Protein AF-A0A4R6Z9H7-F1 (afdb_monomer_lite)

Organism: NCBI:txid520092

Structure (mmCIF, N/CA/C/O backbone):
data_AF-A0A4R6Z9H7-F1
#
_entry.id   AF-A0A4R6Z9H7-F1
#
loop_
_atom_site.group_PDB
_atom_site.id
_atom_site.type_symbol
_atom_site.label_atom_id
_atom_site.label_alt_id
_atom_site.label_comp_id
_atom_site.label_asym_id
_atom_site.label_entity_id
_atom_site.label_seq_id
_atom_site.pdbx_PDB_ins_code
_atom_site.Cartn_x
_atom_site.Cartn_y
_atom_site.Cartn_z
_atom_site.occupancy
_atom_site.B_iso_or_equiv
_atom_site.auth_seq_id
_atom_site.auth_comp_id
_atom_site.auth_asym_id
_atom_site.auth_atom_id
_atom_site.pdbx_PDB_model_num
ATOM 1 N N . MET A 1 1 ? -46.974 5.587 47.061 1.00 72.31 1 MET A N 1
ATOM 2 C CA . MET A 1 1 ? -45.895 4.651 47.453 1.00 72.31 1 MET A CA 1
ATOM 3 C C . MET A 1 1 ? -45.675 3.570 46.393 1.00 72.31 1 MET A C 1
ATOM 5 O O . MET A 1 1 ? -44.603 3.562 45.812 1.00 72.31 1 MET A O 1
ATOM 9 N N . LEU A 1 2 ? -46.676 2.752 46.031 1.00 85.75 2 LEU A N 1
ATOM 10 C CA . LEU A 1 2 ? -46.516 1.676 45.028 1.00 85.75 2 LEU A CA 1
ATOM 11 C C . LEU A 1 2 ? -46.106 2.167 43.619 1.00 85.75 2 LEU A C 1
ATOM 13 O O . LEU A 1 2 ? -45.193 1.617 43.014 1.00 85.75 2 LEU A O 1
ATOM 17 N N . ILE A 1 3 ? -46.718 3.251 43.128 1.00 92.56 3 ILE A N 1
ATOM 18 C CA . ILE A 1 3 ? -46.405 3.832 41.806 1.00 92.56 3 ILE A CA 1
ATOM 19 C C . ILE A 1 3 ? -44.948 4.314 41.736 1.00 92.56 3 ILE A C 1
ATOM 21 O O . ILE A 1 3 ? -44.274 4.096 40.736 1.00 92.56 3 ILE A O 1
ATOM 25 N N . ALA A 1 4 ? -44.432 4.904 42.818 1.00 93.06 4 ALA A N 1
ATOM 26 C CA . ALA A 1 4 ? -43.045 5.361 42.881 1.00 93.06 4 ALA A CA 1
ATOM 27 C C . ALA A 1 4 ? -42.051 4.191 42.775 1.00 93.06 4 ALA A C 1
ATOM 29 O O . ALA A 1 4 ? -41.041 4.308 42.089 1.00 93.06 4 ALA A O 1
ATOM 30 N N . VAL A 1 5 ? -42.367 3.045 43.390 1.00 93.44 5 VAL A N 1
ATOM 31 C CA . VAL A 1 5 ? -41.534 1.833 43.309 1.00 93.44 5 VAL A CA 1
ATOM 32 C C . VAL A 1 5 ? -41.560 1.229 41.901 1.00 93.44 5 VAL A C 1
ATOM 34 O O . VAL A 1 5 ? -40.520 0.812 41.399 1.00 93.44 5 VAL A O 1
ATOM 37 N N . ILE A 1 6 ? -42.715 1.231 41.227 1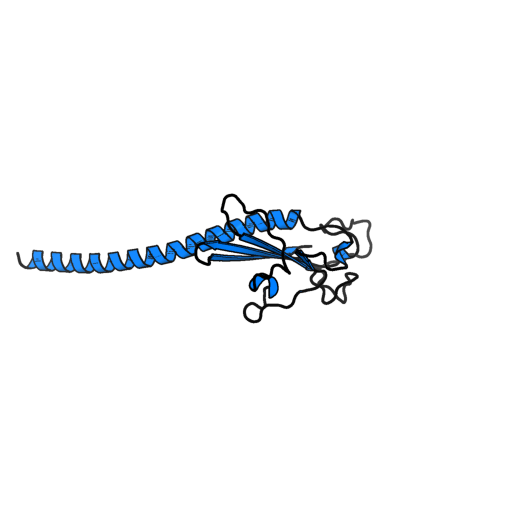.00 94.94 6 ILE A N 1
ATOM 38 C CA . ILE A 1 6 ? -42.830 0.740 39.843 1.00 94.94 6 ILE A CA 1
ATOM 39 C C . ILE A 1 6 ? -42.019 1.619 38.886 1.00 94.94 6 ILE A C 1
ATOM 41 O O . ILE A 1 6 ? -41.274 1.099 38.058 1.00 94.94 6 ILE A O 1
ATOM 45 N N . VAL A 1 7 ? -42.118 2.945 39.022 1.00 95.81 7 VAL A N 1
ATOM 46 C CA . VAL A 1 7 ? -41.354 3.888 38.192 1.00 95.81 7 VAL A CA 1
ATOM 47 C C . VAL A 1 7 ? -39.851 3.735 38.433 1.00 95.81 7 VAL A C 1
ATOM 49 O O . VAL A 1 7 ? -39.091 3.709 37.469 1.00 95.81 7 VAL A O 1
ATOM 52 N N . LEU A 1 8 ? -39.420 3.557 39.687 1.00 94.88 8 LEU A N 1
ATOM 53 C CA . LEU A 1 8 ? -38.017 3.293 40.020 1.00 94.88 8 LEU A CA 1
ATOM 54 C C . LEU A 1 8 ? -37.507 1.998 39.365 1.00 94.88 8 LEU A C 1
ATOM 56 O O . LEU A 1 8 ? -36.427 1.979 38.786 1.00 94.88 8 LEU A O 1
ATOM 60 N N . MET A 1 9 ? -38.287 0.916 39.413 1.00 95.56 9 MET A N 1
ATOM 61 C CA . MET A 1 9 ? -37.914 -0.345 38.761 1.00 95.56 9 MET A CA 1
ATOM 62 C C . MET A 1 9 ? -37.833 -0.195 37.237 1.00 95.56 9 MET A C 1
ATOM 64 O O . MET A 1 9 ? -36.892 -0.689 36.617 1.00 95.56 9 MET A O 1
ATOM 68 N N . ALA A 1 10 ? -38.779 0.528 36.631 1.00 95.44 10 ALA A N 1
ATOM 69 C CA . ALA A 1 10 ? -38.786 0.779 35.193 1.00 95.44 10 ALA A CA 1
ATOM 70 C C . ALA A 1 10 ? -37.559 1.589 34.736 1.00 95.44 10 ALA A C 1
ATOM 72 O O . ALA A 1 10 ? -36.939 1.248 33.727 1.00 95.44 10 ALA A O 1
ATOM 73 N N . THR A 1 11 ? -37.159 2.625 35.482 1.00 95.12 11 THR A N 1
ATOM 74 C CA . THR A 1 11 ? -35.970 3.421 35.139 1.00 95.12 11 THR A CA 1
ATOM 75 C C . THR A 1 11 ? -34.673 2.644 35.349 1.00 95.12 11 THR A C 1
ATOM 77 O O . THR A 1 11 ? -33.773 2.757 34.522 1.00 95.12 11 THR A O 1
ATOM 80 N N . LEU A 1 12 ? -34.577 1.789 36.372 1.00 95.56 12 LEU A N 1
ATOM 81 C CA . LEU A 1 12 ? -33.413 0.915 36.575 1.00 95.56 12 LEU A CA 1
ATOM 82 C C . LEU A 1 12 ? -33.236 -0.095 35.429 1.00 95.56 12 LEU A C 1
ATOM 84 O O . LEU A 1 12 ? -32.114 -0.312 34.967 1.00 95.56 12 LEU A O 1
ATOM 88 N N . LEU A 1 13 ? -34.334 -0.662 34.919 1.00 93.88 13 LEU A N 1
ATOM 89 C CA . LEU A 1 13 ? -34.309 -1.548 33.748 1.00 93.88 13 LEU A CA 1
ATOM 90 C C . LEU A 1 13 ? -33.871 -0.802 32.479 1.00 93.88 13 LEU A C 1
ATOM 92 O O . LEU A 1 13 ? -33.059 -1.317 31.706 1.00 93.88 13 LEU A O 1
ATOM 96 N N . ALA A 1 14 ? -34.355 0.429 32.291 1.00 94.31 14 ALA A N 1
ATOM 97 C CA . ALA A 1 14 ? -33.936 1.281 31.182 1.00 94.31 14 ALA A CA 1
ATOM 98 C C . ALA A 1 14 ? -32.435 1.615 31.262 1.00 94.31 14 ALA A C 1
ATOM 100 O O . ALA A 1 14 ? -31.714 1.448 30.277 1.00 94.31 14 ALA A O 1
ATOM 101 N N . VAL A 1 15 ? -31.933 1.997 32.439 1.00 94.56 15 VAL A N 1
ATOM 102 C CA . VAL A 1 15 ? -30.510 2.309 32.654 1.00 94.56 15 VAL A CA 1
ATOM 103 C C . VAL A 1 15 ? -29.620 1.088 32.401 1.00 94.56 15 VAL A C 1
ATOM 105 O O . VAL A 1 15 ? -28.594 1.213 31.734 1.00 94.56 15 VAL A O 1
ATOM 108 N N . ALA A 1 16 ? -30.028 -0.106 32.841 1.00 92.12 16 ALA A N 1
ATOM 109 C CA . ALA A 1 16 ? -29.280 -1.340 32.591 1.00 92.12 16 ALA A CA 1
ATOM 110 C C . ALA A 1 16 ? -29.162 -1.671 31.091 1.00 92.12 16 ALA A C 1
ATOM 112 O O . ALA A 1 16 ? -28.110 -2.123 30.631 1.00 92.12 16 ALA A O 1
ATOM 113 N N . SER A 1 17 ? -30.220 -1.418 30.311 1.00 91.75 17 SER A N 1
ATOM 114 C CA . SER A 1 17 ? -30.168 -1.573 28.851 1.00 91.75 17 SER A CA 1
ATOM 115 C C . SER A 1 17 ? -29.188 -0.586 28.204 1.00 91.75 17 SER A C 1
ATOM 117 O O . SER A 1 17 ? -28.430 -0.954 27.304 1.00 91.75 17 SER A O 1
ATOM 119 N N . LEU A 1 18 ? -29.141 0.645 28.721 1.00 93.31 18 LEU A N 1
ATOM 120 C CA . LEU A 1 18 ? -28.290 1.708 28.203 1.00 93.31 18 LEU A CA 1
ATOM 121 C C . LEU A 1 18 ? -26.806 1.442 28.491 1.00 93.31 18 LEU A C 1
ATOM 123 O O . LEU A 1 18 ? -25.977 1.637 27.609 1.00 93.31 18 LEU A O 1
ATOM 127 N N . MET A 1 19 ? -26.468 0.919 29.674 1.00 93.50 19 MET A N 1
ATOM 128 C CA . MET A 1 19 ? -25.092 0.531 30.023 1.00 93.50 19 MET A CA 1
ATOM 129 C C . MET A 1 19 ? -24.534 -0.514 29.051 1.00 93.50 19 MET A C 1
ATOM 131 O O . MET A 1 19 ? -23.469 -0.308 28.476 1.00 93.50 19 MET A O 1
ATOM 135 N N . ARG A 1 20 ? -25.305 -1.570 28.747 1.00 87.00 20 ARG A N 1
ATOM 136 C CA . ARG A 1 20 ? -24.903 -2.571 27.739 1.00 87.00 20 ARG A CA 1
ATOM 137 C C . ARG A 1 20 ? -24.743 -1.962 26.340 1.00 87.00 20 ARG A C 1
ATOM 139 O O . ARG A 1 20 ? -23.870 -2.381 25.578 1.00 87.00 20 ARG A O 1
ATOM 146 N N . SER A 1 21 ? -25.564 -0.968 25.994 1.00 91.56 21 SER A N 1
ATOM 147 C CA . SER A 1 21 ? -25.422 -0.226 24.735 1.00 91.56 21 SER A CA 1
ATOM 148 C C . SER A 1 21 ? -24.133 0.603 24.688 1.00 91.56 21 SER A C 1
ATOM 150 O O . SER A 1 21 ? -23.501 0.683 23.639 1.00 91.56 21 SER A O 1
ATOM 152 N N . VAL A 1 22 ? -23.724 1.218 25.800 1.00 91.50 22 VAL A N 1
ATOM 153 C CA . VAL A 1 22 ? -22.475 1.992 25.876 1.00 91.50 22 VAL A CA 1
ATOM 154 C C . VAL A 1 22 ? -21.258 1.071 25.830 1.00 91.50 22 VAL A C 1
ATOM 156 O O . VAL A 1 22 ? -20.316 1.356 25.091 1.00 91.50 22 VAL A O 1
ATOM 159 N N . ASP A 1 23 ? -21.296 -0.061 26.536 1.00 86.19 23 ASP A N 1
ATOM 160 C CA . ASP A 1 23 ? -20.198 -1.032 26.548 1.00 86.19 23 ASP A CA 1
ATOM 161 C C . ASP A 1 23 ? -19.923 -1.573 25.139 1.00 86.19 23 ASP A C 1
ATOM 163 O O . ASP A 1 23 ? -18.783 -1.560 24.668 1.00 86.19 23 ASP A O 1
ATOM 167 N N . THR A 1 24 ? -20.975 -1.966 24.413 1.00 83.19 24 THR A N 1
ATOM 168 C CA . THR A 1 24 ? -20.857 -2.425 23.019 1.00 83.19 24 THR A CA 1
ATOM 169 C C . THR A 1 24 ? -20.355 -1.322 22.086 1.00 83.19 24 THR A C 1
ATOM 171 O O . THR A 1 24 ? -19.458 -1.573 21.278 1.00 83.19 24 THR A O 1
ATOM 174 N N . ASN A 1 25 ? -20.849 -0.089 22.238 1.00 82.88 25 ASN A N 1
ATOM 175 C CA . ASN A 1 25 ? -20.374 1.055 21.462 1.00 82.88 25 ASN A CA 1
ATOM 176 C C . ASN A 1 25 ? -18.880 1.342 21.716 1.00 82.88 25 ASN A C 1
ATOM 178 O O . ASN A 1 25 ? -18.122 1.572 20.774 1.00 82.88 25 ASN A O 1
ATOM 182 N N . SER A 1 26 ? -18.422 1.244 22.968 1.00 83.56 26 SER A N 1
ATOM 183 C CA . SER A 1 26 ? -17.028 1.519 23.343 1.00 83.56 26 SER A CA 1
ATOM 184 C C . SER A 1 26 ? -16.031 0.533 22.714 1.00 83.56 26 SER A C 1
ATOM 186 O O . SER A 1 26 ? -14.975 0.938 22.218 1.00 83.56 26 SER A O 1
ATOM 188 N N . LEU A 1 27 ? -16.383 -0.757 22.649 1.00 83.75 27 LEU A N 1
ATOM 189 C CA . LEU A 1 27 ? -15.545 -1.792 22.038 1.00 83.75 27 LEU A CA 1
ATOM 190 C C . LEU A 1 27 ? -15.433 -1.618 20.522 1.00 83.75 27 LEU A C 1
ATOM 192 O O . LEU A 1 27 ? -14.340 -1.735 19.959 1.00 83.75 27 LEU A O 1
ATOM 196 N N . ILE A 1 28 ? -16.550 -1.302 19.863 1.00 82.38 28 ILE A N 1
ATOM 197 C CA . ILE A 1 28 ? -16.586 -1.082 18.414 1.00 82.38 28 ILE A CA 1
ATOM 198 C C . ILE A 1 28 ? -15.732 0.139 18.056 1.00 82.38 28 ILE A C 1
ATOM 200 O O . ILE A 1 28 ? -14.848 0.034 17.198 1.00 82.38 28 ILE A O 1
ATOM 204 N N . MET A 1 29 ? -15.920 1.258 18.764 1.00 78.88 29 MET A N 1
ATOM 205 C CA . MET A 1 29 ? -15.161 2.492 18.538 1.00 78.88 29 MET A CA 1
ATOM 206 C C . MET A 1 29 ? -13.651 2.290 18.707 1.00 78.88 29 MET A C 1
ATOM 208 O O . MET A 1 29 ? -12.876 2.814 17.906 1.00 78.88 29 MET A O 1
ATOM 212 N N . GLY A 1 30 ? -13.218 1.468 19.669 1.00 83.56 30 GLY A N 1
ATOM 213 C CA . GLY A 1 30 ? -11.800 1.148 19.850 1.00 83.56 30 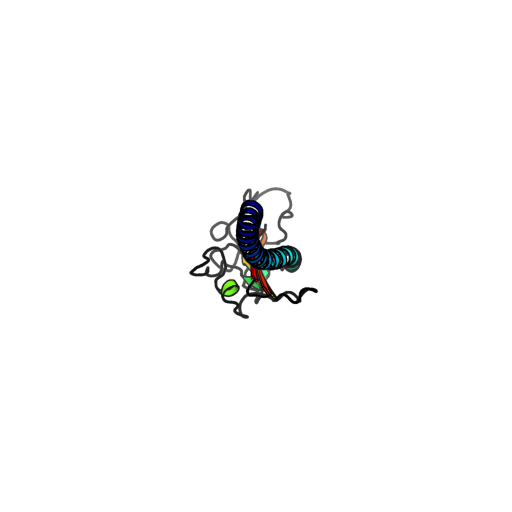GLY A CA 1
ATOM 214 C C . GLY A 1 30 ? -11.165 0.512 18.607 1.00 83.56 30 GLY A C 1
ATOM 215 O O . GLY A 1 30 ? -10.097 0.934 18.169 1.00 83.56 30 GLY A O 1
ATOM 216 N N . THR A 1 31 ? -11.826 -0.474 17.991 1.00 84.19 31 THR A N 1
ATOM 217 C CA . THR A 1 31 ? -11.288 -1.141 16.787 1.00 84.19 31 THR A CA 1
ATOM 218 C C . THR A 1 31 ? -11.253 -0.229 15.562 1.00 84.19 31 THR A C 1
ATOM 220 O O . THR A 1 31 ? -10.317 -0.308 14.765 1.00 84.19 31 THR A O 1
ATOM 223 N N . ILE A 1 32 ? -12.242 0.659 15.423 1.00 89.69 32 ILE A N 1
ATOM 224 C CA . ILE A 1 32 ? -12.293 1.645 14.340 1.00 89.69 32 ILE A CA 1
ATOM 225 C C . ILE A 1 32 ? -11.165 2.663 14.508 1.00 89.69 32 ILE A C 1
ATOM 227 O O . ILE A 1 32 ? -10.472 2.943 13.535 1.00 89.69 32 ILE A O 1
ATOM 231 N N . GLY A 1 33 ? -10.919 3.143 15.731 1.00 88.62 33 GLY A N 1
ATOM 232 C CA . GLY A 1 33 ? -9.833 4.081 16.019 1.00 88.62 33 GLY A CA 1
ATOM 233 C C . GLY A 1 33 ? -8.458 3.526 15.643 1.00 88.62 33 GLY A C 1
ATOM 234 O O . GLY A 1 33 ? -7.679 4.209 14.981 1.00 88.62 33 GLY A O 1
ATOM 235 N N . PHE A 1 34 ? -8.179 2.255 15.961 1.00 89.25 34 PHE A N 1
ATOM 236 C CA . PHE A 1 34 ? -6.926 1.622 15.531 1.00 89.25 34 PHE A CA 1
ATOM 237 C C . PHE A 1 34 ? -6.829 1.500 14.008 1.00 89.25 34 PHE A C 1
ATOM 239 O O . PHE A 1 34 ? -5.772 1.788 13.452 1.00 89.25 34 PHE A O 1
ATOM 246 N N . LYS A 1 35 ? -7.924 1.133 13.324 1.00 90.69 35 LYS A N 1
ATOM 247 C CA . LYS A 1 35 ? -7.973 1.065 11.853 1.00 90.69 35 LYS A CA 1
ATOM 248 C C . LYS A 1 35 ? -7.761 2.430 11.197 1.00 90.69 35 LYS A C 1
ATOM 250 O O . LYS A 1 35 ? -7.015 2.526 10.232 1.00 90.69 35 LYS A O 1
ATOM 255 N N . GLN A 1 36 ? -8.379 3.483 11.723 1.00 92.19 36 GLN A N 1
ATOM 256 C CA . GLN A 1 36 ? -8.190 4.847 11.231 1.00 92.19 36 GLN A CA 1
ATOM 257 C C . GLN A 1 36 ? -6.750 5.323 11.438 1.00 92.19 36 GLN A C 1
ATOM 259 O O . GLN A 1 36 ? -6.162 5.882 10.516 1.00 92.19 36 GLN A O 1
ATOM 264 N N . GLY A 1 37 ? -6.149 5.020 12.593 1.00 90.75 37 GLY A N 1
ATOM 265 C CA . GLY A 1 37 ? -4.748 5.339 12.862 1.00 90.75 37 GLY A CA 1
ATOM 266 C C . GLY A 1 37 ? -3.783 4.668 11.880 1.00 90.75 37 GLY A C 1
ATOM 267 O O . GLY A 1 37 ? -2.908 5.333 11.329 1.00 90.75 37 GLY A O 1
ATOM 268 N N . VAL A 1 38 ? -3.961 3.371 11.593 1.00 92.81 38 VAL A N 1
ATOM 269 C CA . VAL A 1 38 ? -3.109 2.687 10.601 1.00 92.81 38 VAL A CA 1
ATOM 270 C C . VAL A 1 38 ? -3.367 3.156 9.169 1.00 92.81 38 VAL A C 1
ATOM 272 O O . VAL A 1 38 ? -2.432 3.171 8.376 1.00 92.81 38 VAL A O 1
ATOM 275 N N . LEU A 1 39 ? -4.592 3.576 8.829 1.00 92.88 39 LEU A N 1
ATOM 276 C CA . LEU A 1 39 ? -4.902 4.160 7.518 1.00 92.88 39 LEU A CA 1
ATOM 277 C C . LEU A 1 39 ? -4.216 5.515 7.324 1.00 92.88 39 LEU A C 1
ATOM 279 O O . LEU A 1 39 ? -3.586 5.731 6.293 1.00 92.88 39 LEU A O 1
ATOM 283 N N . GLN A 1 40 ? -4.272 6.395 8.324 1.00 92.38 40 GLN A N 1
ATOM 284 C CA . GLN A 1 40 ? -3.589 7.689 8.279 1.00 92.38 40 GLN A CA 1
ATOM 285 C C . GLN A 1 40 ? -2.070 7.514 8.131 1.00 92.38 40 GLN A C 1
ATOM 287 O O . GLN A 1 40 ? -1.429 8.190 7.324 1.00 92.38 40 GLN A O 1
ATOM 292 N N . GLU A 1 41 ? -1.487 6.565 8.867 1.00 91.69 41 GLU A N 1
ATOM 293 C CA . GLU A 1 41 ? -0.073 6.225 8.702 1.00 91.69 41 GLU A CA 1
ATOM 294 C C . GLU A 1 41 ? 0.219 5.616 7.325 1.00 91.69 41 GLU A C 1
ATOM 296 O O . GLU A 1 41 ? 1.276 5.889 6.762 1.00 91.69 41 GLU A O 1
ATOM 301 N N . ALA A 1 42 ? -0.706 4.847 6.741 1.00 91.56 42 ALA A N 1
ATOM 302 C CA . ALA A 1 42 ? -0.547 4.294 5.397 1.00 91.56 42 ALA A CA 1
ATOM 303 C C . ALA A 1 42 ? -0.527 5.385 4.315 1.00 91.56 42 ALA A C 1
ATOM 305 O O . ALA A 1 42 ? 0.296 5.318 3.402 1.00 91.56 42 ALA A O 1
ATOM 306 N N . GLU A 1 43 ? -1.365 6.418 4.430 1.00 91.00 43 GLU A N 1
ATOM 307 C CA . GLU A 1 43 ? -1.340 7.570 3.517 1.00 91.00 43 GLU A CA 1
ATOM 308 C C . GLU A 1 43 ? -0.047 8.382 3.651 1.00 91.00 43 GLU A C 1
ATOM 310 O O . GLU A 1 43 ? 0.571 8.763 2.653 1.00 91.00 43 GLU A O 1
ATOM 315 N N . ARG A 1 44 ? 0.429 8.589 4.883 1.00 90.56 44 ARG A N 1
ATOM 316 C CA . ARG A 1 44 ? 1.726 9.232 5.127 1.00 90.56 44 ARG A CA 1
ATOM 317 C C . ARG A 1 44 ? 2.877 8.407 4.545 1.00 90.56 44 ARG A C 1
ATOM 319 O O . ARG A 1 44 ? 3.747 8.948 3.860 1.00 90.56 44 ARG A O 1
ATOM 326 N N . ALA A 1 45 ? 2.869 7.101 4.790 1.00 89.62 45 ALA A N 1
ATOM 327 C CA . ALA A 1 45 ? 3.850 6.162 4.263 1.00 89.62 45 ALA A CA 1
ATOM 328 C C . ALA A 1 45 ? 3.844 6.115 2.734 1.00 89.62 45 ALA A C 1
ATOM 330 O O . ALA A 1 45 ? 4.910 6.021 2.132 1.00 89.62 45 ALA A O 1
ATOM 331 N N . TYR A 1 46 ? 2.678 6.237 2.099 1.00 89.56 46 TYR A N 1
ATOM 332 C CA . TYR A 1 46 ? 2.559 6.305 0.647 1.00 89.56 46 TYR A CA 1
ATOM 333 C C . TYR A 1 46 ? 3.354 7.473 0.056 1.00 89.56 46 TYR A C 1
ATOM 335 O O . TYR A 1 46 ? 4.092 7.280 -0.909 1.00 89.56 46 TYR A O 1
ATOM 343 N N . VAL A 1 47 ? 3.269 8.669 0.646 1.00 88.44 47 VAL A N 1
ATOM 344 C CA . VAL A 1 47 ? 4.020 9.840 0.160 1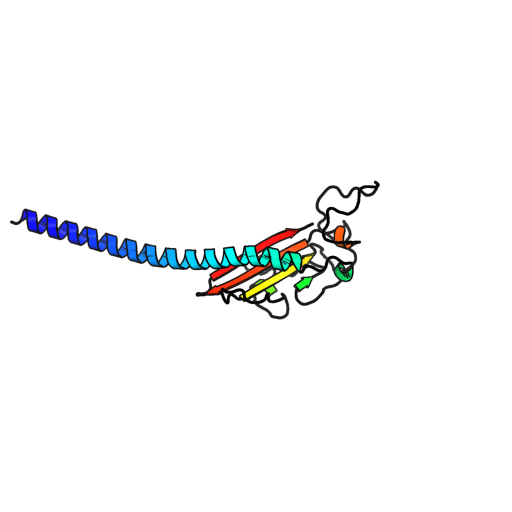.00 88.44 47 VAL A CA 1
ATOM 345 C C . VAL A 1 47 ? 5.530 9.608 0.261 1.00 88.44 47 VAL A C 1
ATOM 347 O O . VAL A 1 47 ? 6.267 9.915 -0.679 1.00 88.44 47 VAL A O 1
ATOM 350 N N . VAL A 1 48 ? 5.989 9.012 1.365 1.00 87.69 48 VAL A N 1
ATOM 351 C CA . VAL A 1 48 ? 7.409 8.690 1.582 1.00 87.69 48 VAL A CA 1
ATOM 352 C C . VAL A 1 48 ? 7.882 7.594 0.621 1.00 87.69 48 VAL A C 1
ATOM 354 O O . VAL A 1 48 ? 8.899 7.762 -0.051 1.00 87.69 48 VAL A O 1
ATOM 357 N N . ALA A 1 49 ? 7.123 6.504 0.494 1.00 85.88 49 ALA A N 1
ATOM 358 C CA . ALA A 1 49 ? 7.424 5.404 -0.417 1.00 85.88 49 ALA A CA 1
ATOM 359 C C . ALA A 1 49 ? 7.461 5.879 -1.876 1.00 85.88 49 ALA A C 1
ATOM 361 O O . ALA A 1 49 ? 8.364 5.507 -2.619 1.00 85.88 49 ALA A O 1
ATOM 362 N N . ARG A 1 50 ? 6.540 6.769 -2.271 1.00 85.62 50 ARG A N 1
ATOM 363 C CA . ARG A 1 50 ? 6.509 7.378 -3.607 1.00 85.62 50 ARG A CA 1
ATOM 364 C C . ARG A 1 50 ? 7.752 8.220 -3.902 1.00 85.62 50 ARG A C 1
ATOM 366 O O . ARG A 1 50 ? 8.213 8.235 -5.041 1.00 85.62 50 ARG A O 1
ATOM 373 N N . ALA A 1 51 ? 8.291 8.925 -2.910 1.00 82.38 51 ALA A N 1
ATOM 374 C CA . ALA A 1 51 ? 9.521 9.697 -3.078 1.00 82.38 51 ALA A CA 1
ATOM 375 C C . ALA A 1 51 ? 10.758 8.798 -3.260 1.00 82.38 51 ALA A C 1
ATOM 377 O O . ALA A 1 51 ? 11.675 9.177 -3.983 1.00 82.38 51 ALA A O 1
ATOM 378 N N . GLY A 1 52 ? 10.759 7.609 -2.649 1.00 77.06 52 GLY A N 1
ATOM 379 C CA . GLY A 1 52 ? 11.858 6.640 -2.713 1.00 77.06 52 GLY A CA 1
ATOM 380 C C . GLY A 1 52 ? 11.890 5.751 -3.962 1.00 77.06 52 GLY A C 1
ATOM 381 O O . GLY A 1 52 ? 12.800 4.934 -4.086 1.00 77.06 52 GLY A O 1
ATOM 382 N N . ILE A 1 53 ? 10.926 5.873 -4.883 1.00 76.75 53 ILE A N 1
ATOM 383 C CA . ILE A 1 53 ? 10.876 5.024 -6.081 1.00 76.75 53 ILE A CA 1
ATOM 384 C C . ILE A 1 53 ? 12.040 5.377 -7.026 1.00 76.75 53 ILE A C 1
ATOM 386 O O . ILE A 1 53 ? 12.157 6.539 -7.430 1.00 76.75 53 ILE A O 1
ATOM 390 N N . PRO A 1 54 ? 12.875 4.402 -7.438 1.00 67.62 54 PRO A N 1
ATOM 391 C CA . PRO A 1 54 ? 13.937 4.638 -8.409 1.00 67.62 54 PRO A CA 1
ATOM 392 C C . PRO A 1 54 ? 13.339 5.032 -9.767 1.00 67.62 54 PRO A C 1
ATOM 394 O O . PRO A 1 54 ? 12.583 4.285 -10.383 1.00 67.62 54 PRO A O 1
ATOM 397 N N . ARG A 1 55 ? 13.684 6.237 -10.229 1.00 71.25 55 ARG A N 1
ATOM 398 C CA . ARG A 1 55 ? 13.112 6.890 -11.424 1.00 71.25 55 ARG A CA 1
ATOM 399 C C . ARG A 1 55 ? 13.811 6.531 -12.742 1.00 71.25 55 ARG A C 1
ATOM 401 O O . ARG A 1 55 ? 13.440 7.032 -13.805 1.00 71.25 55 ARG A O 1
ATOM 408 N N . THR A 1 56 ? 14.858 5.712 -12.678 1.00 59.94 56 THR A N 1
ATOM 409 C CA . THR A 1 56 ? 15.783 5.442 -13.787 1.00 59.94 56 THR A CA 1
ATOM 410 C C . THR A 1 56 ? 15.639 4.028 -14.366 1.00 59.94 56 THR A C 1
ATOM 412 O O . THR A 1 56 ? 14.961 3.160 -13.818 1.00 59.94 56 THR A O 1
ATOM 415 N N . VAL A 1 57 ? 16.309 3.808 -15.506 1.00 51.22 57 VAL A N 1
ATOM 416 C CA . VAL A 1 57 ? 16.277 2.642 -16.424 1.00 51.22 57 VAL A CA 1
ATOM 417 C C . VAL A 1 57 ? 16.588 1.274 -15.774 1.00 51.22 57 VAL A C 1
ATOM 419 O O . VAL A 1 57 ? 16.406 0.239 -16.411 1.00 51.22 57 VAL A O 1
ATOM 422 N N . ALA A 1 58 ? 16.935 1.231 -14.482 1.00 51.72 58 ALA A N 1
ATOM 423 C CA . ALA A 1 58 ? 16.928 0.009 -13.666 1.00 51.72 58 ALA A CA 1
ATOM 424 C C . ALA A 1 58 ? 15.536 -0.663 -13.597 1.00 51.72 58 ALA A C 1
ATOM 426 O O . ALA A 1 58 ? 15.422 -1.824 -13.223 1.00 51.72 58 ALA A O 1
ATOM 427 N N . ALA A 1 59 ? 14.488 0.038 -14.039 1.00 59.44 59 ALA A N 1
ATOM 428 C CA . ALA A 1 59 ? 13.111 -0.426 -14.111 1.00 59.44 59 ALA A CA 1
ATOM 429 C C . ALA A 1 59 ? 12.852 -1.668 -14.996 1.00 59.44 59 ALA A C 1
ATOM 431 O O . ALA A 1 59 ? 11.719 -2.151 -15.007 1.00 59.44 59 ALA A O 1
ATOM 432 N N . GLN A 1 60 ? 13.827 -2.164 -15.768 1.00 69.69 60 GLN A N 1
ATOM 433 C CA . GLN A 1 60 ? 13.649 -3.353 -16.616 1.00 69.69 60 GLN A CA 1
ATOM 434 C C . GLN A 1 60 ? 13.781 -4.679 -15.864 1.00 69.69 60 GLN A C 1
ATOM 436 O O . GLN A 1 60 ? 13.241 -5.683 -16.319 1.00 69.69 60 GLN A O 1
ATOM 441 N N . VAL A 1 61 ? 14.459 -4.690 -14.722 1.00 77.69 61 VAL A N 1
ATOM 442 C CA . VAL A 1 61 ? 14.659 -5.885 -13.895 1.00 77.69 61 VAL A CA 1
ATOM 443 C C . VAL A 1 61 ? 14.156 -5.624 -12.485 1.00 77.69 61 VAL A C 1
ATOM 445 O O . VAL A 1 61 ? 13.986 -4.474 -12.081 1.00 77.69 61 VAL A O 1
ATOM 448 N N . ASP A 1 62 ? 13.883 -6.691 -11.745 1.00 81.69 62 ASP A N 1
ATOM 449 C CA . ASP A 1 62 ? 13.486 -6.567 -10.348 1.00 81.69 62 ASP A CA 1
ATOM 450 C C . ASP A 1 62 ? 14.640 -5.954 -9.543 1.00 81.69 62 ASP A C 1
ATOM 452 O O . ASP A 1 62 ? 15.798 -6.356 -9.668 1.00 81.69 62 ASP A O 1
ATOM 456 N N . ALA A 1 63 ? 14.317 -4.966 -8.715 1.00 78.44 63 ALA A N 1
ATOM 457 C CA . ALA A 1 63 ? 15.250 -4.315 -7.812 1.00 78.44 63 ALA A CA 1
ATOM 458 C C . ALA A 1 63 ? 14.754 -4.566 -6.387 1.00 78.44 63 ALA A C 1
ATOM 460 O O . ALA A 1 63 ? 13.918 -3.845 -5.832 1.00 78.44 63 ALA A O 1
ATOM 461 N N . ALA A 1 64 ? 15.250 -5.666 -5.825 1.00 69.00 64 ALA A N 1
ATOM 462 C CA . ALA A 1 64 ? 14.886 -6.108 -4.494 1.00 69.00 64 ALA A CA 1
ATOM 463 C C . ALA A 1 64 ? 15.272 -5.065 -3.419 1.00 69.00 64 ALA A C 1
ATOM 465 O O . ALA A 1 64 ? 16.275 -4.364 -3.574 1.00 69.00 64 ALA A O 1
ATOM 466 N N . PRO A 1 65 ? 14.509 -4.978 -2.312 1.00 69.12 65 PRO A N 1
ATOM 467 C CA . PRO A 1 65 ? 13.324 -5.786 -2.009 1.00 69.12 65 PRO A CA 1
ATOM 468 C C . PRO A 1 65 ? 11.985 -5.132 -2.398 1.00 69.12 65 PRO A C 1
ATOM 470 O O . PRO A 1 65 ? 10.953 -5.788 -2.293 1.00 69.12 65 PRO A O 1
ATOM 473 N N . ALA A 1 66 ? 11.958 -3.873 -2.849 1.00 80.25 66 ALA A N 1
ATOM 474 C CA . ALA A 1 66 ? 10.705 -3.127 -3.028 1.00 80.25 66 ALA A CA 1
ATOM 475 C C . ALA A 1 66 ? 10.207 -2.981 -4.469 1.00 80.25 66 ALA A C 1
ATOM 477 O O . ALA A 1 66 ? 9.037 -2.654 -4.632 1.00 80.25 66 ALA A O 1
ATOM 478 N N . TYR A 1 67 ? 11.036 -3.175 -5.497 1.00 85.81 67 TYR A N 1
ATOM 479 C CA . TYR A 1 67 ? 10.647 -2.911 -6.883 1.00 85.81 67 TYR A CA 1
ATOM 480 C C . TYR A 1 67 ? 10.628 -4.183 -7.735 1.00 85.81 67 TYR A C 1
ATOM 482 O O . TYR A 1 67 ? 11.618 -4.909 -7.801 1.00 85.81 67 TYR A O 1
ATOM 490 N N . PHE A 1 68 ? 9.524 -4.393 -8.451 1.00 87.06 68 PHE A N 1
ATOM 491 C CA . PHE A 1 68 ? 9.327 -5.500 -9.382 1.00 87.06 68 PHE A CA 1
ATOM 492 C C . PHE A 1 68 ? 8.969 -4.973 -10.769 1.00 87.06 68 PHE A C 1
ATOM 494 O O . PHE A 1 68 ? 8.066 -4.151 -10.933 1.00 87.06 68 PHE A O 1
ATOM 501 N N . ALA A 1 69 ? 9.657 -5.477 -11.789 1.00 86.50 69 ALA A N 1
ATOM 502 C CA . ALA A 1 69 ? 9.444 -5.130 -13.189 1.00 86.50 69 ALA A CA 1
ATOM 503 C C . ALA A 1 69 ? 8.221 -5.842 -13.806 1.00 86.50 69 ALA A C 1
ATOM 505 O O . ALA A 1 69 ? 7.863 -5.563 -14.955 1.00 86.50 69 ALA A O 1
ATOM 506 N N . SER A 1 70 ? 7.572 -6.734 -13.056 1.00 88.56 70 SER A N 1
ATOM 507 C CA . SER A 1 70 ? 6.349 -7.443 -13.439 1.00 88.56 70 SER A CA 1
ATOM 508 C C . SER A 1 70 ? 5.366 -7.539 -12.272 1.00 88.56 70 SER A C 1
ATOM 510 O O . SER A 1 70 ? 5.750 -7.404 -11.104 1.00 88.56 70 SER A O 1
ATOM 512 N N . VAL A 1 71 ? 4.094 -7.779 -12.595 1.00 88.81 71 VAL A N 1
ATOM 513 C CA . VAL A 1 71 ? 3.036 -7.985 -11.598 1.00 88.81 71 VAL A CA 1
ATOM 514 C C . VAL A 1 71 ? 3.323 -9.253 -10.797 1.00 88.81 71 VAL A C 1
ATOM 516 O O . VAL A 1 71 ? 3.501 -10.330 -11.363 1.00 88.81 71 VAL A O 1
ATOM 519 N N . GLN A 1 72 ? 3.351 -9.127 -9.472 1.00 88.25 72 GLN A N 1
ATOM 520 C CA . GLN A 1 72 ? 3.577 -10.252 -8.576 1.00 88.25 72 GLN A CA 1
ATOM 521 C C . GLN A 1 72 ? 2.307 -11.099 -8.428 1.00 88.25 72 GLN A C 1
ATOM 523 O O . GLN A 1 72 ? 1.191 -10.589 -8.582 1.00 88.25 72 GLN A O 1
ATOM 528 N N . PRO A 1 73 ? 2.442 -12.400 -8.109 1.00 89.00 73 PRO A N 1
ATOM 529 C CA . PRO A 1 73 ? 1.290 -13.258 -7.877 1.00 89.00 73 PRO A CA 1
ATOM 530 C C . PRO A 1 73 ? 0.400 -12.674 -6.775 1.00 89.00 73 PRO A C 1
ATOM 532 O O . PRO A 1 73 ? 0.864 -12.308 -5.691 1.00 89.00 73 PRO A O 1
ATOM 535 N N . ALA A 1 74 ? -0.893 -12.577 -7.074 1.00 89.81 74 ALA A N 1
ATOM 536 C CA . ALA A 1 74 ? -1.882 -12.060 -6.143 1.00 89.81 74 ALA A CA 1
ATOM 537 C C . ALA A 1 74 ? -2.211 -13.079 -5.043 1.00 89.81 74 ALA A C 1
ATOM 539 O O . ALA A 1 74 ? -2.079 -14.290 -5.238 1.00 89.81 74 ALA A O 1
ATOM 540 N N . ASP A 1 75 ? -2.666 -12.594 -3.889 1.00 90.06 75 ASP A N 1
ATOM 541 C CA . ASP A 1 75 ? -3.105 -13.468 -2.804 1.00 90.06 75 ASP A CA 1
ATOM 542 C C . ASP A 1 75 ? -4.374 -14.261 -3.175 1.00 90.06 75 ASP A C 1
ATOM 544 O O . ASP A 1 75 ? -5.262 -13.789 -3.891 1.00 90.06 75 ASP A O 1
ATOM 548 N N . SER A 1 76 ? -4.491 -15.469 -2.621 1.00 88.69 76 SER A N 1
ATOM 549 C CA . SER A 1 76 ? -5.644 -16.356 -2.834 1.00 88.69 76 SER A CA 1
ATOM 550 C C . SER A 1 76 ? -6.963 -15.801 -2.274 1.00 88.69 76 SER A C 1
ATOM 552 O O . SER A 1 76 ? -8.026 -16.053 -2.845 1.00 88.69 76 SER A O 1
ATOM 554 N N . ARG A 1 77 ? -6.913 -15.032 -1.176 1.00 88.56 77 ARG A N 1
ATOM 555 C CA . ARG A 1 77 ? -8.077 -14.405 -0.528 1.00 88.56 77 ARG A CA 1
ATOM 556 C C . ARG A 1 77 ? -8.249 -12.951 -0.961 1.00 88.56 77 ARG A C 1
ATOM 558 O O . ARG A 1 77 ? -9.377 -12.476 -1.068 1.00 88.56 77 ARG A O 1
ATOM 565 N N . ARG A 1 78 ? -7.140 -12.252 -1.205 1.00 86.81 78 ARG A N 1
ATOM 566 C CA . ARG A 1 78 ? -7.077 -10.841 -1.616 1.00 86.81 78 ARG A CA 1
ATOM 567 C C . ARG A 1 78 ? -6.407 -10.701 -2.982 1.00 86.81 78 ARG A C 1
ATOM 569 O O . ARG A 1 78 ? -5.259 -10.285 -3.087 1.00 86.81 78 ARG A O 1
ATOM 576 N N . ARG A 1 79 ? -7.154 -11.027 -4.042 1.00 87.62 79 ARG A N 1
ATOM 577 C CA . ARG A 1 79 ? -6.675 -10.978 -5.441 1.00 87.62 79 ARG A CA 1
ATOM 578 C C . ARG A 1 79 ? -6.232 -9.582 -5.911 1.00 87.62 79 ARG A C 1
ATOM 580 O O . ARG A 1 79 ? -5.596 -9.457 -6.951 1.00 87.62 79 ARG A O 1
ATOM 587 N N . ASP A 1 80 ? -6.588 -8.543 -5.165 1.00 87.19 80 ASP A N 1
ATOM 588 C CA . ASP A 1 80 ? -6.187 -7.150 -5.359 1.00 87.19 80 ASP A CA 1
ATOM 589 C C . ASP A 1 80 ? -4.749 -6.855 -4.891 1.00 87.19 80 ASP A C 1
ATOM 591 O O . ASP A 1 80 ? -4.120 -5.902 -5.363 1.00 87.19 80 ASP A O 1
ATOM 595 N N . LEU A 1 81 ? -4.211 -7.678 -3.987 1.00 90.44 81 LEU A N 1
ATOM 596 C CA . LEU A 1 81 ? -2.941 -7.438 -3.312 1.00 90.44 81 LEU A CA 1
ATOM 597 C C . LEU A 1 81 ? -1.890 -8.497 -3.673 1.00 90.44 81 LEU A C 1
ATOM 599 O O . LEU A 1 81 ? -2.224 -9.675 -3.824 1.00 90.44 81 LEU A O 1
ATOM 603 N N . PRO A 1 82 ? -0.603 -8.118 -3.736 1.00 89.00 82 PRO A N 1
ATOM 604 C CA . PRO A 1 82 ? 0.490 -9.077 -3.873 1.00 89.00 82 PRO A CA 1
ATOM 605 C C . PRO A 1 82 ? 0.530 -10.057 -2.694 1.00 89.00 82 PRO A C 1
ATOM 607 O O . PRO A 1 82 ? 0.564 -9.635 -1.533 1.00 89.00 82 PRO A O 1
ATOM 610 N N . ALA A 1 83 ? 0.586 -11.361 -2.983 1.00 88.88 83 ALA A N 1
ATOM 611 C CA . ALA A 1 83 ? 0.559 -12.425 -1.976 1.00 88.88 83 ALA A CA 1
ATOM 612 C C . ALA A 1 83 ? 1.659 -12.262 -0.925 1.00 88.88 83 ALA A C 1
ATOM 614 O O . ALA A 1 83 ? 1.417 -12.400 0.269 1.00 88.88 83 ALA A O 1
ATOM 615 N N . ALA A 1 84 ? 2.860 -11.898 -1.362 1.00 83.12 84 ALA A N 1
ATOM 616 C CA . ALA A 1 84 ? 4.013 -11.741 -0.488 1.00 83.12 84 ALA A CA 1
ATOM 617 C C . ALA A 1 84 ? 3.894 -10.539 0.470 1.00 83.12 84 ALA A C 1
ATOM 619 O O . ALA A 1 84 ? 4.299 -10.624 1.631 1.00 83.12 84 ALA A O 1
ATOM 620 N N . LEU A 1 85 ? 3.255 -9.445 0.028 1.00 88.19 85 LEU A N 1
ATOM 621 C CA . LEU A 1 85 ? 2.982 -8.297 0.896 1.00 88.19 85 LEU A CA 1
ATOM 622 C C . LEU A 1 85 ? 1.931 -8.650 1.959 1.00 88.19 85 LEU A C 1
ATOM 624 O O . LEU A 1 85 ? 2.055 -8.217 3.104 1.00 88.19 85 LEU A O 1
ATOM 628 N N . VAL A 1 86 ? 0.925 -9.462 1.613 1.00 89.12 86 VAL A N 1
ATOM 629 C CA . VAL A 1 86 ? -0.101 -9.965 2.549 1.00 89.12 86 VAL A CA 1
ATOM 630 C C . VAL A 1 86 ? 0.482 -11.004 3.516 1.00 89.12 86 VAL A C 1
ATOM 632 O O . VAL A 1 86 ? 0.205 -10.950 4.713 1.00 89.12 86 VAL A O 1
ATOM 635 N N . ALA A 1 87 ? 1.341 -11.900 3.031 1.00 86.19 87 ALA A N 1
ATOM 636 C CA . ALA A 1 87 ? 1.972 -12.960 3.818 1.00 86.19 87 ALA A CA 1
ATOM 637 C C . ALA A 1 87 ? 3.071 -12.466 4.771 1.00 86.19 87 ALA A C 1
ATOM 639 O O . ALA A 1 87 ? 3.522 -13.228 5.617 1.00 86.19 87 ALA A O 1
ATOM 640 N N . ASP A 1 88 ? 3.476 -11.198 4.665 1.00 81.62 88 ASP A N 1
ATOM 641 C CA . ASP A 1 88 ? 4.548 -10.629 5.483 1.00 81.62 88 ASP A CA 1
ATOM 642 C C . ASP A 1 88 ? 5.917 -11.284 5.299 1.00 81.62 88 ASP A C 1
ATOM 644 O O . ASP A 1 88 ? 6.672 -11.503 6.245 1.00 81.62 88 ASP A O 1
ATOM 648 N N . THR A 1 89 ? 6.251 -11.621 4.059 1.00 74.81 89 THR A N 1
ATOM 649 C CA . THR A 1 89 ? 7.553 -12.219 3.779 1.00 74.81 89 THR A CA 1
ATOM 650 C C . THR A 1 89 ? 8.621 -11.130 3.652 1.00 74.81 89 THR A C 1
ATOM 652 O O . THR A 1 89 ? 8.413 -10.194 2.878 1.00 74.81 89 THR A O 1
ATOM 655 N N . PRO A 1 90 ? 9.792 -11.261 4.305 1.00 65.31 90 PRO A N 1
ATOM 656 C CA . PRO A 1 90 ? 10.884 -10.281 4.214 1.00 65.31 90 PRO A CA 1
ATOM 657 C C . PRO A 1 90 ? 11.510 -10.206 2.812 1.00 65.31 90 PRO A C 1
ATOM 659 O O . PRO A 1 90 ? 12.281 -9.301 2.516 1.00 65.31 90 PRO A O 1
ATOM 662 N N . THR A 1 91 ? 11.182 -11.164 1.945 1.00 63.50 91 THR A N 1
ATOM 663 C CA . THR A 1 91 ? 11.657 -11.263 0.565 1.00 63.50 91 THR A CA 1
ATOM 664 C C . THR A 1 91 ? 11.036 -10.212 -0.357 1.00 63.50 91 THR A C 1
ATOM 666 O O . THR A 1 91 ? 11.619 -9.904 -1.393 1.00 63.50 91 THR A O 1
ATOM 669 N N . ILE A 1 92 ? 9.858 -9.678 -0.003 1.00 63.81 92 ILE A N 1
ATOM 670 C CA . ILE A 1 92 ? 9.109 -8.713 -0.814 1.00 63.81 92 ILE A CA 1
ATOM 671 C C . ILE A 1 92 ? 8.647 -7.555 0.070 1.00 63.81 92 ILE A C 1
ATOM 673 O O . ILE A 1 92 ? 7.789 -7.696 0.941 1.00 63.81 92 ILE A O 1
ATOM 677 N N . GLY A 1 93 ? 9.200 -6.389 -0.230 1.00 65.50 93 GLY A N 1
ATOM 678 C CA . GLY A 1 93 ? 8.883 -5.112 0.372 1.00 65.50 93 GLY A CA 1
ATOM 679 C C . GLY A 1 93 ? 10.008 -4.569 1.241 1.00 65.50 93 GLY A C 1
ATOM 680 O O . GLY A 1 93 ? 10.668 -5.292 1.980 1.00 65.50 93 GLY A O 1
ATOM 681 N N . THR A 1 94 ? 10.217 -3.260 1.151 1.00 72.25 94 THR A N 1
ATOM 682 C CA . THR A 1 94 ? 11.149 -2.551 2.030 1.00 72.25 94 THR A CA 1
ATOM 683 C C . THR A 1 94 ? 10.378 -2.026 3.230 1.00 72.25 94 THR A C 1
ATOM 685 O O . THR A 1 94 ? 9.292 -1.458 3.080 1.00 72.25 94 THR A O 1
ATOM 688 N N . GLU A 1 95 ? 10.938 -2.199 4.424 1.00 80.88 95 GLU A N 1
ATOM 689 C CA . GLU A 1 95 ? 10.425 -1.527 5.612 1.00 80.88 95 GLU A CA 1
ATOM 690 C C . GLU A 1 95 ? 10.741 -0.034 5.541 1.00 80.88 95 GLU A C 1
ATOM 692 O O . GLU A 1 95 ? 11.892 0.361 5.344 1.00 80.88 95 GLU A O 1
ATOM 697 N N . LEU A 1 96 ? 9.717 0.806 5.695 1.00 79.88 96 LEU A N 1
ATOM 698 C CA . LEU A 1 96 ? 9.959 2.216 5.982 1.00 79.88 96 LEU A CA 1
ATOM 699 C C . LEU A 1 96 ? 10.395 2.343 7.443 1.00 79.88 96 LEU A C 1
ATOM 701 O O . LEU A 1 96 ? 9.895 1.593 8.287 1.00 79.88 96 LEU A O 1
ATOM 705 N N . PRO A 1 97 ? 11.261 3.322 7.766 1.00 77.50 97 PRO A N 1
ATOM 706 C CA . PRO A 1 97 ? 11.573 3.643 9.149 1.00 77.50 97 PRO A CA 1
ATOM 707 C C . PRO A 1 97 ? 10.277 3.825 9.937 1.00 77.50 97 PRO A C 1
ATOM 709 O O . PRO A 1 97 ? 9.390 4.572 9.507 1.00 77.50 97 PRO A O 1
ATOM 712 N N . ALA A 1 98 ? 10.169 3.141 11.077 1.00 68.38 98 ALA A N 1
ATOM 713 C CA . ALA A 1 98 ? 9.026 3.301 11.957 1.00 68.38 98 ALA A CA 1
ATOM 714 C C . ALA A 1 98 ? 8.900 4.786 12.328 1.00 68.38 98 ALA A C 1
ATOM 716 O O . ALA A 1 98 ? 9.841 5.403 12.832 1.00 68.38 98 ALA A O 1
ATOM 717 N N . GLY A 1 99 ? 7.746 5.382 12.022 1.00 66.12 99 GLY A N 1
ATOM 718 C CA . GLY A 1 99 ? 7.431 6.733 12.469 1.00 66.12 9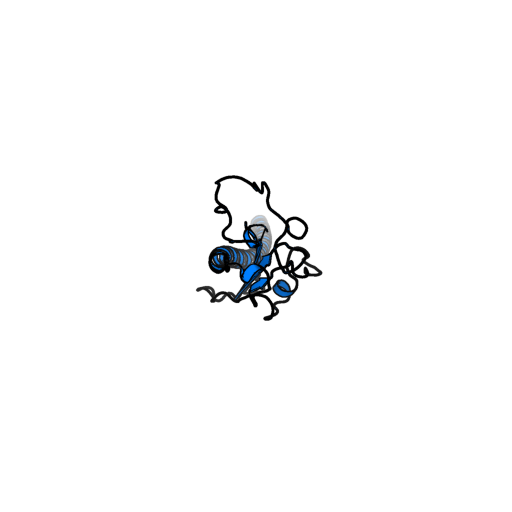9 GLY A CA 1
ATOM 719 C C . GLY A 1 99 ? 7.295 6.794 13.993 1.00 66.12 99 GLY A C 1
ATOM 720 O O . GLY A 1 99 ? 7.422 5.788 14.688 1.00 66.12 99 GLY A O 1
ATOM 721 N N . ALA A 1 100 ? 6.936 7.966 14.522 1.00 66.62 100 ALA A N 1
ATOM 722 C CA . ALA A 1 100 ? 6.686 8.169 15.956 1.00 66.62 100 ALA A CA 1
ATOM 723 C C . ALA A 1 100 ? 5.626 7.214 16.559 1.00 66.62 100 ALA A C 1
ATOM 725 O O . ALA A 1 100 ? 5.510 7.107 17.775 1.00 66.62 100 ALA A O 1
ATOM 726 N N . THR A 1 101 ? 4.857 6.524 15.714 1.00 76.19 101 THR A N 1
ATOM 727 C CA . THR A 1 101 ? 3.800 5.575 16.074 1.00 76.19 101 THR A CA 1
ATOM 728 C C . THR A 1 101 ? 4.297 4.154 16.357 1.00 76.19 101 THR A C 1
ATOM 730 O O . THR A 1 101 ? 3.538 3.363 16.909 1.00 76.19 101 THR A O 1
ATOM 733 N N . GLY A 1 102 ? 5.533 3.797 15.981 1.00 82.31 102 GLY A N 1
ATOM 734 C CA . GLY A 1 102 ? 6.072 2.438 16.155 1.00 82.31 102 GLY A CA 1
ATOM 735 C C . GLY A 1 102 ? 5.399 1.359 15.290 1.00 82.31 102 GLY A C 1
ATOM 736 O O . GLY A 1 102 ? 5.692 0.176 15.451 1.00 82.31 102 GLY A O 1
ATOM 737 N N . ASN A 1 103 ? 4.504 1.748 14.375 1.00 88.75 103 ASN A N 1
ATOM 738 C CA . ASN A 1 103 ? 3.837 0.830 13.454 1.00 88.75 103 ASN A CA 1
ATOM 739 C C . ASN A 1 103 ? 4.817 0.305 12.399 1.00 88.75 103 ASN A C 1
ATOM 741 O O . ASN A 1 103 ? 5.709 1.029 11.945 1.00 88.75 103 ASN A O 1
ATOM 745 N N . ARG A 1 104 ? 4.608 -0.938 11.954 1.00 89.19 104 ARG A N 1
ATOM 746 C CA . ARG A 1 104 ? 5.439 -1.547 10.914 1.00 89.19 104 ARG A CA 1
ATOM 747 C C . ARG A 1 104 ? 4.858 -1.243 9.542 1.00 89.19 104 ARG A C 1
ATOM 749 O O . ARG A 1 104 ? 3.718 -1.593 9.246 1.00 89.19 104 ARG A O 1
ATOM 756 N N . VAL A 1 105 ? 5.655 -0.587 8.708 1.00 89.88 105 VAL A N 1
ATOM 757 C CA . VAL A 1 105 ? 5.246 -0.103 7.389 1.00 89.88 105 VAL A CA 1
ATOM 758 C C . VAL A 1 105 ? 6.076 -0.801 6.327 1.00 89.88 105 VAL A C 1
ATOM 760 O O . VAL A 1 105 ? 7.302 -0.748 6.371 1.00 89.88 105 VAL A O 1
ATOM 763 N N . ARG A 1 106 ? 5.418 -1.415 5.346 1.00 89.38 106 ARG A N 1
ATOM 764 C CA . ARG A 1 106 ? 6.064 -2.053 4.194 1.00 89.38 106 ARG A CA 1
ATOM 765 C C . ARG A 1 106 ? 5.408 -1.617 2.906 1.00 89.38 106 ARG A C 1
ATOM 767 O O . ARG A 1 106 ? 4.213 -1.338 2.876 1.00 89.38 106 ARG A O 1
ATOM 774 N N . TYR A 1 107 ? 6.175 -1.590 1.830 1.00 89.12 107 TYR A N 1
ATOM 775 C CA . TYR A 1 107 ? 5.652 -1.239 0.518 1.00 89.12 107 TYR A CA 1
ATOM 776 C C . TYR A 1 107 ? 6.284 -2.074 -0.581 1.00 89.12 107 TYR A C 1
ATOM 778 O O . TYR A 1 107 ? 7.419 -2.527 -0.455 1.00 89.12 107 TYR A O 1
ATOM 786 N N . VAL A 1 108 ? 5.542 -2.223 -1.672 1.00 88.88 108 VAL A N 1
ATOM 787 C CA . VAL A 1 108 ? 6.004 -2.830 -2.915 1.00 88.88 108 VAL A CA 1
ATOM 788 C C . VAL A 1 108 ? 5.568 -1.970 -4.094 1.00 88.88 108 VAL A C 1
ATOM 790 O O . VAL A 1 108 ? 4.455 -1.440 -4.123 1.00 88.88 108 VAL A O 1
ATOM 793 N N . VAL A 1 109 ? 6.464 -1.821 -5.056 1.00 87.94 109 VAL A N 1
ATOM 794 C CA . VAL A 1 109 ? 6.252 -1.155 -6.333 1.00 87.94 109 VAL A CA 1
ATOM 795 C C . VAL A 1 109 ? 6.284 -2.226 -7.404 1.00 87.94 109 VAL A C 1
ATOM 797 O O . VAL A 1 109 ? 7.301 -2.882 -7.606 1.00 87.94 109 VAL A O 1
ATOM 800 N N . GLU A 1 110 ? 5.176 -2.389 -8.103 1.00 88.19 110 GLU A N 1
ATOM 801 C CA . GLU A 1 110 ? 5.067 -3.305 -9.228 1.00 88.19 110 GLU A CA 1
ATOM 802 C C . GLU A 1 110 ? 4.891 -2.494 -10.498 1.00 88.19 110 GLU A C 1
ATOM 804 O O . GLU A 1 110 ? 4.014 -1.634 -10.591 1.00 88.19 110 GLU A O 1
ATOM 809 N N . ARG A 1 111 ? 5.685 -2.781 -11.514 1.00 87.81 111 ARG A N 1
ATOM 810 C CA . ARG A 1 111 ? 5.379 -2.335 -12.863 1.00 87.81 111 ARG A CA 1
ATOM 811 C C . ARG A 1 111 ? 4.271 -3.231 -13.406 1.00 87.81 111 ARG A C 1
ATOM 813 O O . ARG A 1 111 ? 4.381 -4.454 -13.345 1.00 87.81 111 ARG A O 1
ATOM 820 N N . LEU A 1 112 ? 3.207 -2.637 -13.938 1.00 88.69 112 LEU A N 1
ATOM 821 C CA . LEU A 1 112 ? 2.040 -3.360 -14.448 1.00 88.69 112 LEU A CA 1
ATOM 822 C C . LEU A 1 112 ? 2.326 -3.975 -15.827 1.00 88.69 112 LEU A C 1
ATOM 824 O O . LEU A 1 112 ? 1.644 -3.686 -16.806 1.00 88.69 112 LEU A O 1
ATOM 828 N N . CYS A 1 113 ? 3.364 -4.807 -15.894 1.00 88.75 113 CYS A N 1
ATOM 829 C CA . CYS A 1 113 ? 3.751 -5.604 -17.047 1.00 88.75 113 CYS A CA 1
ATOM 830 C C . CYS A 1 113 ? 3.615 -7.093 -16.733 1.00 88.75 113 CYS A C 1
ATOM 832 O O . CYS A 1 113 ? 3.833 -7.521 -15.599 1.00 88.75 113 CYS A O 1
ATOM 834 N N . ASN A 1 114 ? 3.313 -7.888 -17.756 1.00 89.69 114 ASN A N 1
ATOM 835 C CA . ASN A 1 114 ? 3.225 -9.342 -17.635 1.00 89.69 114 ASN A CA 1
ATOM 836 C C . ASN A 1 114 ? 4.602 -9.997 -17.478 1.00 89.69 114 ASN A C 1
ATOM 838 O O . ASN A 1 114 ? 4.711 -11.060 -16.876 1.00 89.69 114 ASN A O 1
ATOM 842 N N . VAL A 1 115 ? 5.648 -9.369 -18.020 1.00 87.06 115 VAL A N 1
ATOM 843 C CA . VAL A 1 115 ? 7.025 -9.871 -17.991 1.00 87.06 115 VAL A CA 1
ATOM 844 C C . VAL A 1 115 ? 8.002 -8.772 -17.580 1.00 87.06 115 VAL A C 1
ATOM 846 O O . VAL A 1 115 ? 7.754 -7.576 -17.779 1.00 87.06 115 VAL A O 1
ATOM 849 N N . SER A 1 116 ? 9.129 -9.180 -17.000 1.00 85.00 116 SER A N 1
ATOM 850 C CA . SER A 1 116 ? 10.285 -8.303 -16.828 1.00 85.00 116 SER A CA 1
ATOM 851 C C . SER A 1 116 ? 10.926 -7.992 -18.190 1.00 85.00 116 SER A C 1
ATOM 853 O O . SER A 1 116 ? 10.674 -8.661 -19.191 1.00 85.00 116 SER A O 1
ATOM 855 N N . GLY A 1 117 ? 11.732 -6.934 -18.250 1.00 81.31 117 GLY A N 1
ATOM 856 C CA . GLY A 1 117 ? 12.396 -6.465 -19.467 1.00 81.31 117 GLY A CA 1
ATOM 857 C C . GLY A 1 117 ? 11.912 -5.094 -19.934 1.00 81.31 117 GLY A C 1
ATOM 858 O O . GLY A 1 117 ? 11.444 -4.271 -19.138 1.00 81.31 117 GLY A O 1
ATOM 859 N N . VAL A 1 118 ? 12.061 -4.825 -21.231 1.00 80.06 118 VAL A N 1
ATOM 860 C CA . VAL A 1 118 ? 11.671 -3.550 -21.850 1.00 80.06 118 VAL A CA 1
ATOM 861 C C . VAL A 1 118 ? 10.164 -3.353 -21.716 1.00 80.06 118 VAL A C 1
ATOM 863 O O . VAL A 1 118 ? 9.385 -4.221 -22.101 1.00 80.06 118 VAL A O 1
ATOM 866 N N . ALA A 1 119 ? 9.749 -2.203 -21.185 1.00 78.62 119 ALA A N 1
ATOM 867 C CA . ALA A 1 119 ? 8.334 -1.877 -21.104 1.00 78.62 119 ALA A CA 1
ATOM 868 C C . ALA A 1 119 ? 7.800 -1.483 -22.494 1.00 78.62 119 ALA A C 1
ATOM 870 O O . ALA A 1 119 ? 8.188 -0.465 -23.075 1.00 78.62 119 ALA A O 1
ATOM 871 N N . ASP A 1 120 ? 6.920 -2.332 -23.025 1.00 78.31 120 ASP A N 1
ATOM 872 C CA . ASP A 1 120 ? 6.288 -2.198 -24.335 1.00 78.31 120 ASP A CA 1
ATOM 873 C C . ASP A 1 120 ? 4.757 -2.276 -24.226 1.00 78.31 120 ASP A C 1
ATOM 875 O O . ASP A 1 120 ? 4.215 -2.899 -23.312 1.00 78.31 120 ASP A O 1
ATOM 879 N N . ARG A 1 121 ? 4.049 -1.669 -25.185 1.00 77.69 121 ARG A N 1
ATOM 880 C CA . ARG A 1 121 ? 2.579 -1.615 -25.217 1.00 77.69 121 ARG A CA 1
ATOM 881 C C . ARG A 1 121 ? 1.927 -2.994 -25.290 1.00 77.69 121 ARG A C 1
ATOM 883 O O . ARG A 1 121 ? 0.797 -3.136 -24.839 1.00 77.69 121 ARG A O 1
ATOM 890 N N . GLY A 1 122 ? 2.608 -3.993 -25.854 1.00 81.75 122 GLY A N 1
ATOM 891 C CA . GLY A 1 122 ? 2.085 -5.358 -25.927 1.00 81.75 122 GLY A CA 1
ATOM 892 C C . GLY A 1 122 ? 2.198 -6.145 -24.619 1.00 81.75 122 GLY A C 1
ATOM 893 O O . GLY A 1 122 ? 1.508 -7.145 -24.455 1.00 81.75 122 GLY A O 1
ATOM 894 N N . GLN A 1 123 ? 3.066 -5.716 -23.696 1.00 85.38 123 GLN A N 1
ATOM 895 C CA . GLN A 1 123 ? 3.401 -6.464 -22.477 1.00 85.38 123 GLN A CA 1
ATOM 896 C C . GLN A 1 123 ? 3.072 -5.710 -21.188 1.00 85.38 123 GLN A C 1
ATOM 898 O O . GLN A 1 123 ? 3.126 -6.301 -20.111 1.00 85.38 123 GLN A O 1
ATOM 903 N N . CYS A 1 124 ? 2.743 -4.422 -21.284 1.00 86.12 124 CYS A N 1
ATOM 904 C CA . CYS A 1 124 ? 2.520 -3.539 -20.151 1.00 86.12 124 CYS A CA 1
ATOM 905 C C . CYS A 1 124 ? 1.204 -2.782 -20.269 1.00 86.12 124 CYS A C 1
ATOM 907 O O . CYS A 1 124 ? 0.802 -2.359 -21.352 1.00 86.12 124 CYS A O 1
ATOM 909 N N . LEU A 1 125 ? 0.570 -2.536 -19.125 1.00 86.69 125 LEU A N 1
ATOM 910 C CA . LEU A 1 125 ? -0.514 -1.578 -19.023 1.00 86.69 125 LEU A CA 1
ATOM 911 C C . LEU A 1 125 ? 0.052 -0.178 -19.268 1.00 86.69 125 LEU A C 1
ATOM 913 O O . LEU A 1 125 ? 0.875 0.315 -18.496 1.00 86.69 125 LEU A O 1
ATOM 917 N N . VAL A 1 126 ? -0.410 0.464 -20.335 1.00 80.12 126 VAL A N 1
ATOM 918 C CA . VAL A 1 126 ? 0.000 1.814 -20.715 1.00 80.12 126 VAL A CA 1
ATOM 919 C C . VAL A 1 126 ? -1.174 2.766 -20.472 1.00 80.12 126 VAL A C 1
ATOM 921 O O . VAL A 1 126 ? -2.189 2.655 -21.160 1.00 80.12 126 VAL A O 1
ATOM 924 N N . PRO A 1 127 ? -1.081 3.705 -19.511 1.00 69.12 127 PRO A N 1
ATOM 925 C CA . PRO A 1 127 ? -2.089 4.750 -19.355 1.00 69.12 127 PRO A CA 1
ATOM 926 C C . PRO A 1 127 ? -2.121 5.633 -20.621 1.00 69.12 127 PRO A C 1
ATOM 928 O O . PRO A 1 127 ? -1.077 5.839 -21.241 1.00 69.12 127 PRO A O 1
ATOM 931 N N . GLY A 1 128 ? -3.306 6.114 -21.017 1.00 63.94 128 GLY A N 1
ATOM 932 C CA . GLY A 1 128 ? -3.628 6.647 -22.356 1.00 63.94 128 GLY A CA 1
ATOM 933 C C . GLY A 1 128 ? -2.754 7.770 -22.959 1.00 63.94 128 GLY A C 1
ATOM 934 O O . GLY A 1 128 ? -1.889 8.346 -22.307 1.00 63.94 128 GLY A O 1
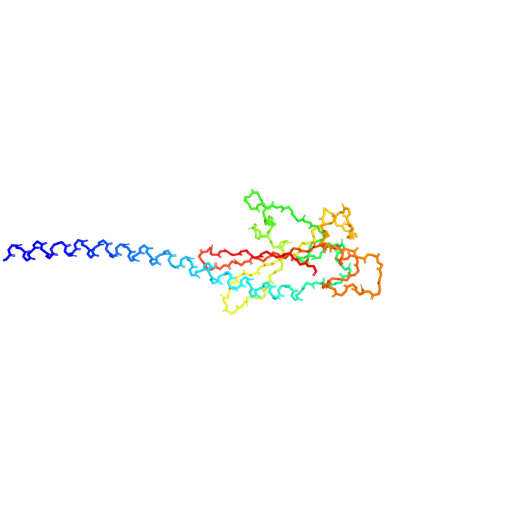ATOM 935 N N . ALA A 1 129 ? -3.021 8.031 -24.252 1.00 51.56 129 ALA A N 1
ATOM 936 C CA . ALA A 1 129 ? -2.340 8.928 -25.203 1.00 51.56 129 ALA A CA 1
ATOM 937 C C . ALA A 1 129 ? -0.804 8.906 -25.133 1.00 51.56 129 ALA A C 1
ATOM 939 O O . ALA A 1 129 ? -0.136 9.845 -24.710 1.00 51.56 129 ALA A O 1
ATOM 940 N N . TYR A 1 130 ? -0.237 7.814 -25.633 1.00 50.28 130 TYR A N 1
ATOM 941 C CA . TYR A 1 130 ? 1.167 7.755 -26.004 1.00 50.28 130 TYR A CA 1
ATOM 942 C C . TYR A 1 130 ? 1.366 8.507 -27.329 1.00 50.28 130 TYR A C 1
ATOM 944 O O . TYR A 1 130 ? 1.273 7.909 -28.401 1.00 50.28 130 TYR A O 1
ATOM 952 N N . THR A 1 131 ? 1.593 9.819 -27.296 1.00 46.09 131 THR A N 1
ATOM 953 C CA . THR A 1 131 ? 1.953 10.564 -28.511 1.00 46.09 131 THR A CA 1
ATOM 954 C C . THR A 1 131 ? 3.402 10.258 -28.868 1.00 46.09 131 THR A C 1
ATOM 956 O O . THR A 1 131 ? 4.341 10.866 -28.364 1.00 46.09 131 THR A O 1
ATOM 959 N N . THR A 1 132 ? 3.601 9.260 -29.725 1.00 50.34 132 THR A N 1
ATOM 960 C CA . THR A 1 132 ? 4.880 9.051 -30.405 1.00 50.34 132 THR A CA 1
ATOM 961 C C . THR A 1 132 ? 4.957 10.052 -31.556 1.00 50.34 132 THR A C 1
ATOM 963 O O . THR A 1 132 ? 4.388 9.809 -32.614 1.00 50.34 132 THR A O 1
ATOM 966 N N . GLY A 1 133 ? 5.623 11.184 -31.321 1.00 47.69 133 GLY A N 1
ATOM 967 C CA . GLY A 1 133 ? 5.834 12.240 -32.316 1.00 47.69 133 GLY A CA 1
ATOM 968 C C . GLY A 1 133 ? 5.392 13.614 -31.815 1.00 47.69 133 GLY A C 1
ATOM 969 O O . GLY A 1 133 ? 4.200 13.884 -31.703 1.00 47.69 133 GLY A O 1
ATOM 970 N N . GLY A 1 134 ? 6.371 14.470 -31.519 1.00 50.16 134 GLY A N 1
ATOM 971 C CA . GLY A 1 134 ? 6.200 15.848 -31.054 1.00 50.16 134 GLY A CA 1
ATOM 972 C C . GLY A 1 134 ? 7.348 16.261 -30.128 1.00 50.16 134 GLY A C 1
ATOM 973 O O . GLY A 1 134 ? 7.921 15.419 -29.446 1.00 50.16 134 GLY A O 1
ATOM 974 N N . THR A 1 135 ? 7.679 17.552 -30.081 1.00 50.53 135 THR A N 1
ATOM 975 C CA . THR A 1 135 ? 8.632 18.158 -29.122 1.00 50.53 135 THR A CA 1
ATOM 976 C C . THR A 1 135 ? 8.110 18.186 -27.680 1.00 50.53 135 THR A C 1
ATOM 978 O O . THR A 1 135 ? 8.781 18.697 -26.789 1.00 50.53 135 THR A O 1
ATOM 981 N N . HIS A 1 136 ? 6.928 17.616 -27.434 1.00 44.09 136 HIS A N 1
ATOM 982 C CA . HIS A 1 136 ? 6.354 17.425 -26.109 1.00 44.09 136 HIS A CA 1
ATOM 983 C C . HIS A 1 136 ? 6.993 16.206 -25.435 1.00 44.09 136 HIS A C 1
ATOM 985 O O . HIS A 1 136 ? 6.470 15.098 -25.456 1.00 44.09 136 HIS A O 1
ATOM 991 N N . ASP A 1 137 ? 8.203 16.433 -24.940 1.00 45.00 137 ASP A N 1
ATOM 992 C CA . ASP A 1 137 ? 8.568 16.212 -23.548 1.00 45.00 137 ASP A CA 1
ATOM 993 C C . ASP A 1 137 ? 7.879 15.002 -22.857 1.00 45.00 137 ASP A C 1
ATOM 995 O O . ASP A 1 137 ? 6.712 15.045 -22.462 1.00 45.00 137 ASP A O 1
ATOM 999 N N . GLU A 1 138 ? 8.640 13.915 -22.657 1.00 50.00 138 GLU A N 1
ATOM 1000 C CA . GLU A 1 138 ? 8.307 12.729 -21.835 1.00 50.00 138 GLU A CA 1
ATOM 1001 C C . GLU A 1 138 ? 8.036 13.063 -20.338 1.00 50.00 138 GLU A C 1
ATOM 1003 O O . GLU A 1 138 ? 8.042 12.192 -19.470 1.00 50.00 138 GLU A O 1
ATOM 1008 N N . THR A 1 139 ? 7.791 14.323 -19.985 1.00 47.00 139 THR A N 1
ATOM 1009 C CA . THR A 1 139 ? 7.920 14.889 -18.631 1.00 47.00 139 THR A CA 1
ATOM 1010 C C . THR A 1 139 ? 6.718 14.688 -17.710 1.00 47.00 139 THR A C 1
ATOM 1012 O O . THR A 1 139 ? 6.753 15.130 -16.563 1.00 47.00 139 THR A O 1
ATOM 1015 N N . SER A 1 140 ? 5.654 14.006 -18.142 1.00 52.66 140 SER A N 1
ATOM 1016 C CA . SER A 1 140 ? 4.543 13.658 -17.238 1.00 52.66 140 SER A CA 1
ATOM 1017 C C . SER A 1 140 ? 4.820 12.409 -16.397 1.00 52.66 140 SER A C 1
ATOM 1019 O O . SER A 1 140 ? 4.081 12.175 -15.438 1.00 52.66 140 SER A O 1
ATOM 1021 N N . SER A 1 141 ? 5.818 11.596 -16.751 1.00 61.34 141 SER A N 1
ATOM 1022 C CA . SER A 1 141 ? 6.169 10.415 -15.970 1.00 61.34 141 SER A CA 1
ATOM 1023 C C . SER A 1 141 ? 7.278 10.754 -14.985 1.00 61.34 141 SER A C 1
ATOM 1025 O O . SER A 1 141 ? 8.271 11.391 -15.332 1.00 61.34 141 SER A O 1
ATOM 1027 N N . ILE A 1 142 ? 7.138 10.301 -13.737 1.00 65.31 142 ILE A N 1
ATOM 1028 C CA . ILE A 1 142 ? 8.276 10.313 -12.806 1.00 65.31 142 ILE A CA 1
ATOM 1029 C C . ILE A 1 142 ? 9.352 9.296 -13.214 1.00 65.31 142 ILE A C 1
ATOM 1031 O O . ILE A 1 142 ? 10.428 9.303 -12.621 1.00 65.31 142 ILE A O 1
ATOM 1035 N N . PHE A 1 143 ? 9.063 8.431 -14.188 1.00 71.38 143 PHE A N 1
ATOM 1036 C CA . PHE A 1 143 ? 9.948 7.405 -14.717 1.00 71.38 143 PHE A CA 1
ATOM 1037 C C . PHE A 1 143 ? 10.532 7.839 -16.061 1.00 71.38 143 PHE A C 1
ATOM 1039 O O . PHE A 1 143 ? 9.891 8.532 -16.842 1.00 71.38 143 PHE A O 1
ATOM 1046 N N . THR A 1 144 ? 11.766 7.421 -16.336 1.00 69.19 144 THR A N 1
ATOM 1047 C CA . THR A 1 144 ? 12.506 7.795 -17.552 1.00 69.19 144 THR A CA 1
ATOM 1048 C C . THR A 1 144 ? 12.786 6.588 -18.451 1.00 69.19 144 THR A C 1
ATOM 1050 O O . THR A 1 144 ? 12.843 5.438 -17.995 1.00 69.19 144 THR A O 1
ATOM 1053 N N . GLY A 1 145 ? 12.975 6.835 -19.751 1.00 71.25 145 GLY A N 1
ATOM 1054 C CA . GLY A 1 145 ? 13.315 5.802 -20.731 1.00 71.25 145 GLY A CA 1
ATOM 1055 C C . GLY A 1 145 ? 12.182 4.795 -20.944 1.00 71.25 145 GLY A C 1
ATOM 1056 O O . GLY A 1 145 ? 11.006 5.139 -20.903 1.00 71.25 145 GLY A O 1
ATOM 1057 N N . SER A 1 146 ? 12.511 3.512 -21.147 1.00 67.50 146 SER A N 1
ATOM 1058 C CA . SER A 1 146 ? 11.473 2.487 -21.375 1.00 67.50 146 SER A CA 1
ATOM 1059 C C . SER A 1 146 ? 10.480 2.337 -20.212 1.00 67.50 146 SER A C 1
ATOM 1061 O O . SER A 1 146 ? 9.353 1.919 -20.438 1.00 67.50 146 SER A O 1
ATOM 1063 N N . GLY A 1 147 ? 10.859 2.709 -18.983 1.00 69.62 147 GLY A N 1
ATOM 1064 C CA . GLY A 1 147 ? 9.965 2.658 -17.824 1.00 69.62 147 GLY A CA 1
ATOM 1065 C C . GLY A 1 147 ? 8.802 3.648 -17.908 1.00 69.62 147 GLY A C 1
ATOM 1066 O O . GLY A 1 147 ? 7.694 3.310 -17.505 1.00 69.62 147 GLY A O 1
ATOM 1067 N N . ALA A 1 148 ? 9.006 4.808 -18.546 1.00 71.38 148 ALA A N 1
ATOM 1068 C CA . ALA A 1 148 ? 7.974 5.834 -18.745 1.00 71.38 148 ALA A CA 1
ATOM 1069 C C . ALA A 1 148 ? 6.752 5.317 -19.531 1.00 71.38 148 ALA A C 1
ATOM 1071 O O . ALA A 1 148 ? 5.684 5.935 -19.538 1.00 71.38 148 ALA A O 1
ATOM 1072 N N . ARG A 1 149 ? 6.910 4.162 -20.199 1.00 74.62 149 ARG A N 1
ATOM 1073 C CA . ARG A 1 149 ? 5.868 3.538 -21.008 1.00 74.62 149 ARG A CA 1
ATOM 1074 C C . ARG A 1 149 ? 4.808 2.811 -20.199 1.00 74.62 149 ARG A C 1
ATOM 1076 O O . ARG A 1 149 ? 3.701 2.640 -20.699 1.00 74.62 149 ARG A O 1
ATOM 1083 N N . ALA A 1 150 ? 5.133 2.365 -18.991 1.00 81.81 150 ALA A N 1
ATOM 1084 C CA . ALA A 1 150 ? 4.273 1.500 -18.199 1.00 81.81 150 ALA A CA 1
ATOM 1085 C C . ALA A 1 150 ? 3.592 2.255 -17.052 1.00 81.81 150 ALA A C 1
ATOM 1087 O O . ALA A 1 150 ? 4.110 3.234 -16.522 1.00 81.81 150 ALA A O 1
ATOM 1088 N N . ALA A 1 151 ? 2.430 1.760 -16.637 1.00 85.50 151 ALA A N 1
ATOM 1089 C CA . ALA A 1 151 ? 1.851 2.087 -15.346 1.00 85.50 151 ALA A CA 1
ATOM 1090 C C . ALA A 1 151 ? 2.583 1.331 -14.231 1.00 85.50 151 ALA A C 1
ATOM 1092 O O . ALA A 1 151 ? 2.983 0.175 -14.393 1.00 85.50 151 ALA A O 1
ATOM 1093 N N . TYR A 1 152 ? 2.675 1.959 -13.068 1.00 86.19 152 TYR A N 1
ATOM 1094 C CA . TYR A 1 152 ? 3.219 1.367 -11.855 1.00 86.19 152 TYR A CA 1
ATOM 1095 C C . TYR A 1 152 ? 2.140 1.298 -10.787 1.00 86.19 152 TYR A C 1
ATOM 1097 O O . TYR A 1 152 ? 1.249 2.138 -10.744 1.00 86.19 152 TYR A O 1
ATOM 1105 N N . ARG A 1 153 ? 2.221 0.316 -9.900 1.00 89.19 153 ARG A N 1
ATOM 1106 C CA . ARG A 1 153 ? 1.330 0.140 -8.761 1.00 89.19 153 ARG A CA 1
ATOM 1107 C C . ARG A 1 153 ? 2.159 0.135 -7.493 1.00 89.19 153 ARG A C 1
ATOM 1109 O O . ARG A 1 153 ? 2.970 -0.760 -7.283 1.00 89.19 153 ARG A O 1
ATOM 1116 N N . LEU A 1 154 ? 1.956 1.146 -6.660 1.00 89.44 154 LEU A N 1
ATOM 1117 C CA . LEU A 1 154 ? 2.537 1.211 -5.326 1.00 89.44 154 LEU A CA 1
ATOM 1118 C C . LEU A 1 154 ? 1.493 0.693 -4.342 1.00 89.44 154 LEU A C 1
ATOM 1120 O O . LEU A 1 154 ? 0.407 1.262 -4.240 1.00 89.44 154 LEU A O 1
ATOM 1124 N N . THR A 1 155 ? 1.828 -0.378 -3.630 1.00 91.88 155 THR A N 1
ATOM 1125 C CA . THR A 1 155 ? 0.995 -0.940 -2.567 1.00 91.88 155 THR A CA 1
ATOM 1126 C C . THR A 1 155 ? 1.737 -0.814 -1.244 1.00 91.88 155 THR A C 1
ATOM 1128 O O . THR A 1 155 ? 2.856 -1.305 -1.112 1.00 91.88 155 THR A O 1
ATOM 1131 N N . VAL A 1 156 ? 1.118 -0.163 -0.265 1.00 91.75 156 VAL A N 1
ATOM 1132 C CA . VAL A 1 156 ? 1.638 0.027 1.091 1.00 91.75 156 VAL A CA 1
ATOM 1133 C C . VAL A 1 156 ? 0.791 -0.789 2.054 1.00 91.75 156 VAL A C 1
ATOM 1135 O O . VAL A 1 156 ? -0.435 -0.745 1.986 1.00 91.75 156 VAL A O 1
ATOM 1138 N N . A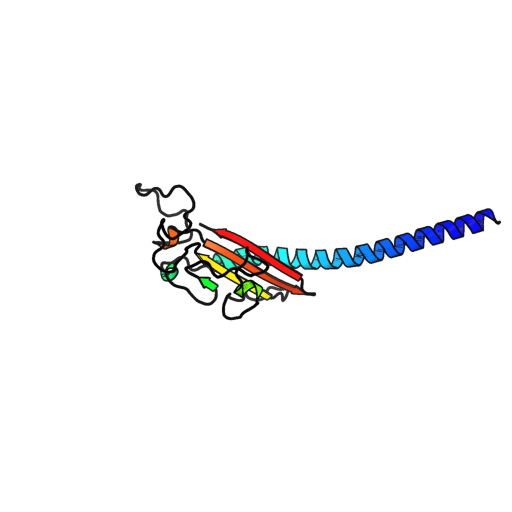RG A 1 157 ? 1.446 -1.507 2.962 1.00 92.44 157 ARG A N 1
ATOM 1139 C CA . ARG A 1 157 ? 0.849 -2.207 4.096 1.00 92.44 157 ARG A CA 1
ATOM 1140 C C . ARG A 1 157 ? 1.338 -1.569 5.388 1.00 92.44 157 ARG A C 1
ATOM 1142 O O . ARG A 1 157 ? 2.540 -1.374 5.566 1.00 92.44 157 ARG A O 1
ATOM 1149 N N . VAL A 1 158 ? 0.411 -1.312 6.301 1.00 92.25 158 VAL A N 1
ATOM 1150 C CA . VAL A 1 158 ? 0.720 -0.893 7.669 1.00 92.25 158 VAL A CA 1
ATOM 1151 C C . VAL A 1 158 ? 0.116 -1.888 8.641 1.00 92.25 158 VAL A C 1
ATOM 1153 O O . VAL A 1 158 ? -1.083 -2.164 8.583 1.00 92.25 158 VAL A O 1
ATOM 1156 N N . ASP A 1 159 ? 0.953 -2.402 9.535 1.00 92.00 159 ASP A N 1
ATOM 1157 C CA . ASP A 1 159 ? 0.557 -3.229 10.667 1.00 92.00 159 ASP A CA 1
ATOM 1158 C C . ASP A 1 159 ? 0.688 -2.410 11.952 1.00 92.00 159 ASP A C 1
ATOM 1160 O O . ASP A 1 159 ? 1.775 -1.942 12.308 1.00 92.00 159 ASP A O 1
ATOM 1164 N N . GLY A 1 160 ? -0.438 -2.230 12.634 1.00 90.31 160 GLY A N 1
ATOM 1165 C CA . GLY A 1 160 ? -0.525 -1.539 13.913 1.00 90.31 160 GLY A CA 1
ATOM 1166 C C . GLY A 1 160 ? -1.016 -2.439 15.050 1.00 90.31 160 GLY A C 1
ATOM 1167 O O . GLY A 1 160 ? -1.175 -3.655 14.888 1.00 90.31 160 GLY A O 1
ATOM 1168 N N . PRO A 1 161 ? -1.272 -1.858 16.233 1.00 88.19 161 PRO A N 1
ATOM 1169 C CA . PRO A 1 161 ? -1.674 -2.611 17.415 1.00 88.19 161 PRO A CA 1
ATOM 1170 C C . PRO A 1 161 ? -3.010 -3.342 17.215 1.00 88.19 161 PRO A C 1
ATOM 1172 O O . PRO A 1 161 ? -3.865 -2.933 16.429 1.00 88.19 161 PRO A O 1
ATOM 1175 N N . ARG A 1 162 ? -3.206 -4.431 17.971 1.00 87.00 162 ARG A N 1
ATOM 1176 C CA . ARG A 1 162 ? -4.429 -5.263 17.958 1.00 87.00 162 ARG A CA 1
ATOM 1177 C C . ARG A 1 162 ? -4.817 -5.798 16.571 1.00 87.00 162 ARG A C 1
ATOM 1179 O O . ARG A 1 162 ? -6.002 -5.893 16.259 1.00 87.00 162 ARG A O 1
ATOM 1186 N N . ASN A 1 163 ? -3.829 -6.164 15.754 1.00 86.12 163 ASN A N 1
ATOM 1187 C CA . ASN A 1 163 ? -4.030 -6.664 14.388 1.00 86.12 163 ASN A CA 1
ATOM 1188 C C . ASN A 1 163 ? -4.774 -5.666 13.480 1.00 86.12 163 ASN A C 1
ATOM 1190 O O . ASN A 1 163 ? -5.464 -6.066 12.540 1.00 86.12 163 ASN A O 1
ATOM 1194 N N . ALA A 1 164 ? -4.661 -4.362 13.757 1.00 90.12 164 ALA A N 1
ATOM 1195 C CA . ALA A 1 164 ? -5.135 -3.339 12.840 1.00 90.12 164 ALA A CA 1
ATOM 1196 C C . ALA A 1 164 ? -4.218 -3.313 11.614 1.00 90.12 164 ALA A C 1
ATOM 1198 O O . ALA A 1 164 ? -3.021 -3.059 11.730 1.00 90.12 164 ALA A O 1
ATOM 1199 N N . GLN A 1 165 ? -4.789 -3.588 10.445 1.00 91.75 165 GLN A N 1
ATOM 1200 C CA . GLN A 1 165 ? -4.069 -3.603 9.178 1.00 91.75 165 GLN A CA 1
ATOM 1201 C C . GLN A 1 165 ? -4.743 -2.676 8.179 1.00 91.75 165 GLN A C 1
ATOM 1203 O O . GLN A 1 165 ? -5.969 -2.685 8.038 1.00 91.75 165 GLN A O 1
ATOM 1208 N N . ALA A 1 166 ? -3.924 -1.911 7.471 1.00 92.25 166 ALA A N 1
ATOM 1209 C CA . ALA A 1 166 ? -4.348 -1.059 6.374 1.00 92.25 166 ALA A CA 1
ATOM 1210 C C . ALA A 1 166 ? -3.512 -1.343 5.131 1.00 92.25 166 ALA A C 1
ATOM 1212 O O . ALA A 1 166 ? -2.303 -1.562 5.216 1.00 92.25 166 ALA A O 1
ATOM 1213 N N . PHE A 1 167 ? -4.178 -1.299 3.979 1.00 92.75 167 PHE A N 1
ATOM 1214 C CA . PHE A 1 167 ? -3.549 -1.380 2.671 1.00 92.75 167 PHE A CA 1
ATOM 1215 C C . PHE A 1 167 ? -3.964 -0.160 1.859 1.00 92.75 167 PHE A C 1
ATOM 1217 O O . PHE A 1 167 ? -5.157 0.105 1.723 1.00 92.75 167 PHE A O 1
ATOM 1224 N N . VAL A 1 168 ? -2.986 0.564 1.322 1.00 93.06 168 VAL A N 1
ATOM 1225 C CA . VAL A 1 168 ? -3.204 1.684 0.401 1.00 93.06 168 VAL A CA 1
ATOM 1226 C C . VAL A 1 168 ? -2.534 1.332 -0.912 1.00 93.06 168 VAL A C 1
ATOM 1228 O O . VAL A 1 168 ? -1.356 0.977 -0.936 1.00 93.06 168 VAL A O 1
ATOM 1231 N N . GLN A 1 169 ? -3.291 1.399 -2.001 1.00 92.38 169 GLN A N 1
ATOM 1232 C CA . GLN A 1 169 ? -2.822 1.026 -3.325 1.00 92.38 169 GLN A CA 1
ATOM 1233 C C . GLN A 1 169 ? -3.146 2.134 -4.317 1.00 92.38 169 GLN A C 1
ATOM 1235 O O . GLN A 1 169 ? -4.297 2.554 -4.424 1.00 92.38 169 GLN A O 1
ATOM 1240 N N . THR A 1 170 ? -2.135 2.566 -5.067 1.00 89.81 170 THR A N 1
ATOM 1241 C CA . THR A 1 170 ? -2.287 3.622 -6.071 1.00 89.81 170 THR A CA 1
ATOM 1242 C C . THR A 1 170 ? -1.538 3.256 -7.338 1.00 89.81 170 THR A C 1
ATOM 1244 O O . THR A 1 170 ? -0.406 2.768 -7.294 1.00 89.81 170 THR A O 1
ATOM 1247 N N . THR A 1 171 ? -2.159 3.531 -8.482 1.00 87.69 171 THR A N 1
ATOM 1248 C CA . THR A 1 171 ? -1.508 3.452 -9.788 1.00 87.69 171 THR A CA 1
ATOM 1249 C C . THR A 1 171 ? -0.854 4.785 -10.136 1.00 87.69 171 THR A C 1
ATOM 1251 O O . THR A 1 171 ? -1.509 5.826 -10.099 1.00 87.69 171 THR A O 1
ATOM 1254 N N . ILE A 1 172 ? 0.429 4.754 -10.477 1.00 81.69 172 ILE A N 1
ATOM 1255 C CA . ILE A 1 172 ? 1.264 5.913 -10.783 1.00 81.69 172 ILE A CA 1
ATOM 1256 C C . ILE A 1 172 ? 1.702 5.824 -12.249 1.00 81.69 172 ILE A C 1
ATOM 1258 O O . ILE A 1 172 ? 1.983 4.735 -12.756 1.00 81.69 172 ILE A O 1
ATOM 1262 N N . ARG A 1 173 ? 1.761 6.980 -12.908 1.00 73.69 173 ARG A N 1
ATOM 1263 C CA . ARG A 1 173 ? 2.399 7.186 -14.208 1.00 73.69 173 ARG A CA 1
ATOM 1264 C C . ARG A 1 173 ? 3.611 8.089 -14.029 1.00 73.69 173 ARG A C 1
ATOM 1266 O O . ARG A 1 173 ? 3.561 8.989 -13.162 1.00 73.69 173 ARG A O 1
#

pLDDT: mean 81.31, std 12.83, range [44.09, 95.81]

Radius of gyration: 24.76 Å; chains: 1; bounding box: 63×34×80 Å

Foldseek 3Di:
DVVVVVVVVVVVVVVVVVVVVVVVVVVVVVLVVQLVVQQVVQVVVVVVVVVPDDQEPVLLQADPAAEHVEDAQADPVGNVHHNCVVVVPNSHWDWDPQDPQNKTKTKHKYWQFHDGGQQDPVTADFDDDPPPDDPDDLPQASHDDSSSRHKMKMWMWIAHPPRRIDIDIDIGD

Secondary structure (DSSP, 8-state):
-HHHHHHHHHHHHHHHHHHHHHHHHHHHHHHHHHHHHHHHHHHHHHHHHHHTS--SGGGGS-BTTTEESSPPPBPSS-TTSBHHHHHT-TTS-EEEPP-TT--EEEEEEEESBSSSSS--TTTB---S----SSS--STT-SS-GGGGGS-EEEEEEEE-GGG-EEEEEEEE-

Sequence (173 aa):
MLIAVIVLMATLLAVASLMRSVDTNSLIMGTIGFKQGVLQEAERAYVVARAGIPRTVAAQVDAAPAYFASVQPADSRRRDLPAALVADTPTIGTELPAGATGNRVRYVVERLCNVSGVADRGQCLVPGAYTTGGTHDETSSIFTGSGARAAYRLTVRVDGPRNAQAFVQTTIR